Protein AF-A0A0F9FIU3-F1 (afdb_monomer_lite)

Secondary structure (DSSP, 8-state):
--HHHHHHHHHHHHHHHHHHHHHHHHGGGTSTT-EEEEEEEEEE-SS-SS-EEEEEEEEEETTEEEEE--EEE----TT-HHHHHHHHHHHHHHHHHHHHHHHHHHHHHHHHHHHT-

Sequence (117 aa):
MGTLEVLRLMRTYNVIQTLVSRAIEALPSVHPGYTVIEWDVGTTYEGRRYPTWEVNVRVRGPQGELSFNPICTFMGRPGDLDDEVHLMVWCIRARYNMAVRSVVEREELEEEARWLL

Foldseek 3Di:
DDPVVVVLVVVVVVLVVVLVVVLQVCQCVVPPQKHWDDKDWDWDPPVDPFIWIKMWTWIQGPQGIFIWIQTDTDPDDSPPVVVVSVSSSCSVNVRSVVRVVVSVVVVVVVVVVVVVD

Radius of gyration: 17.59 Å; chains: 1; bounding box: 37×22×62 Å

pLDDT: mean 78.26, std 11.18, range [47.81, 93.69]

Structure (mmCIF, N/CA/C/O backbone):
data_AF-A0A0F9FIU3-F1
#
_entry.id   AF-A0A0F9FIU3-F1
#
loop_
_atom_site.group_PDB
_atom_site.id
_atom_site.type_symbol
_atom_site.label_atom_id
_atom_site.label_alt_id
_atom_site.label_comp_id
_atom_site.label_asym_id
_atom_site.label_entity_id
_atom_site.label_seq_id
_atom_site.pdbx_PDB_ins_code
_atom_site.Cartn_x
_atom_site.Cartn_y
_atom_site.Cartn_z
_atom_site.occupancy
_atom_site.B_iso_or_equiv
_atom_site.auth_seq_id
_atom_site.auth_comp_id
_atom_site.auth_asym_id
_atom_site.auth_atom_id
_atom_site.pdbx_PDB_model_num
ATOM 1 N N . MET A 1 1 ? 22.513 12.542 -19.973 1.00 53.00 1 MET A N 1
ATOM 2 C CA . MET A 1 1 ? 21.284 11.731 -20.044 1.00 53.00 1 MET A CA 1
ATOM 3 C C . MET A 1 1 ? 20.666 11.960 -21.412 1.00 53.00 1 MET A C 1
ATOM 5 O O . MET A 1 1 ? 20.372 13.105 -21.741 1.00 53.00 1 MET A O 1
ATOM 9 N N . GLY A 1 2 ? 20.600 10.931 -22.255 1.00 63.03 2 GLY A N 1
ATOM 10 C CA . GLY A 1 2 ? 20.060 11.060 -23.614 1.00 63.03 2 GLY A CA 1
ATOM 11 C C . GLY A 1 2 ? 18.528 11.076 -23.612 1.00 63.03 2 GLY A C 1
ATOM 12 O O . GLY A 1 2 ? 17.903 10.437 -22.769 1.00 63.03 2 GLY A O 1
ATOM 13 N N . THR A 1 3 ? 17.900 11.749 -24.578 1.00 67.56 3 THR A N 1
ATOM 14 C CA . THR A 1 3 ? 16.430 11.845 -24.741 1.00 67.56 3 THR A CA 1
ATOM 15 C C . THR A 1 3 ? 15.726 10.478 -24.727 1.00 67.56 3 THR A C 1
ATOM 17 O O . THR A 1 3 ? 14.605 10.352 -24.244 1.00 67.56 3 THR A O 1
ATOM 20 N N . LEU A 1 4 ? 16.406 9.430 -25.199 1.00 64.19 4 LEU A N 1
ATOM 21 C CA . LEU A 1 4 ? 15.924 8.045 -25.223 1.00 64.19 4 LEU A CA 1
ATOM 22 C C . LEU A 1 4 ? 15.897 7.367 -23.839 1.00 64.19 4 LEU A C 1
ATOM 24 O O . LEU A 1 4 ? 15.010 6.557 -23.579 1.00 64.19 4 LEU A O 1
ATOM 28 N N . GLU A 1 5 ? 16.835 7.693 -22.946 1.00 62.47 5 GLU A N 1
ATOM 29 C CA . GLU A 1 5 ? 16.859 7.168 -21.569 1.00 62.47 5 GLU A CA 1
ATOM 30 C C . GLU A 1 5 ? 15.733 7.781 -20.741 1.00 62.47 5 GLU A C 1
ATOM 32 O O . GLU A 1 5 ? 15.034 7.077 -20.017 1.00 62.47 5 GLU A O 1
ATOM 37 N N . VAL A 1 6 ? 15.509 9.083 -20.921 1.00 62.12 6 VAL A N 1
ATOM 38 C CA . VAL A 1 6 ? 14.430 9.833 -20.273 1.00 62.12 6 VAL A CA 1
ATOM 39 C C . VAL A 1 6 ? 13.057 9.285 -20.689 1.00 62.12 6 VAL A C 1
ATOM 41 O O . VAL A 1 6 ? 12.207 9.037 -19.838 1.00 62.12 6 VAL A O 1
ATOM 44 N N . LEU A 1 7 ? 12.846 9.021 -21.983 1.00 63.06 7 LEU A N 1
ATOM 45 C CA . LEU A 1 7 ? 11.597 8.429 -22.484 1.00 63.06 7 LEU A CA 1
ATOM 46 C C . LEU A 1 7 ? 11.362 7.002 -21.969 1.00 63.06 7 LEU A C 1
ATOM 48 O O . LEU A 1 7 ? 10.226 6.643 -21.660 1.00 63.06 7 LEU A O 1
ATOM 52 N N . ARG A 1 8 ? 12.418 6.185 -21.847 1.00 67.19 8 ARG A N 1
ATOM 53 C CA . ARG A 1 8 ? 12.316 4.847 -21.239 1.00 67.19 8 ARG A CA 1
ATOM 54 C C . ARG A 1 8 ? 11.938 4.937 -19.763 1.00 67.19 8 ARG A C 1
ATOM 56 O O . ARG A 1 8 ? 11.020 4.239 -19.350 1.00 67.19 8 ARG A O 1
ATOM 63 N N . LEU A 1 9 ? 12.575 5.834 -19.011 1.00 66.31 9 LEU A N 1
ATOM 64 C CA . LEU A 1 9 ? 12.279 6.058 -17.597 1.00 66.31 9 LEU A CA 1
ATOM 65 C C . LEU A 1 9 ? 10.827 6.517 -17.386 1.00 66.31 9 LEU A C 1
ATOM 67 O O . LEU A 1 9 ? 10.133 5.962 -16.542 1.00 66.31 9 LEU A O 1
ATOM 71 N N . MET A 1 10 ? 10.341 7.466 -18.196 1.00 67.19 10 MET A N 1
ATOM 72 C CA . MET A 1 10 ? 8.947 7.931 -18.145 1.00 67.19 10 MET A CA 1
ATOM 73 C C . MET A 1 10 ? 7.946 6.813 -18.455 1.00 67.19 10 MET A C 1
ATOM 75 O O . MET A 1 10 ? 6.905 6.705 -17.809 1.00 67.19 10 MET A O 1
ATOM 79 N N . ARG A 1 11 ? 8.255 5.948 -19.428 1.00 71.19 11 ARG A N 1
ATOM 80 C CA . ARG A 1 11 ? 7.394 4.806 -19.751 1.00 71.19 11 ARG A CA 1
ATOM 81 C C . ARG A 1 11 ? 7.348 3.799 -18.602 1.00 71.19 11 ARG A C 1
ATOM 83 O O . ARG A 1 11 ? 6.263 3.332 -18.270 1.00 71.19 11 ARG A O 1
ATOM 90 N N . THR A 1 12 ? 8.491 3.507 -17.982 1.00 72.62 12 THR A N 1
ATOM 91 C CA . THR A 1 12 ? 8.563 2.662 -16.783 1.00 72.62 12 THR A CA 1
ATOM 92 C C . THR A 1 12 ? 7.789 3.288 -15.624 1.00 72.62 12 THR A C 1
ATOM 94 O O . THR A 1 12 ? 6.991 2.595 -15.008 1.00 72.62 12 THR A O 1
ATOM 97 N N . TYR A 1 13 ? 7.929 4.597 -15.391 1.00 74.81 13 TYR A N 1
ATOM 98 C CA . TYR A 1 13 ? 7.192 5.326 -14.354 1.00 74.81 13 TYR A CA 1
ATOM 99 C C . TYR A 1 13 ? 5.675 5.166 -14.500 1.00 74.81 13 TYR A C 1
ATOM 101 O O . TYR A 1 13 ? 5.010 4.769 -13.550 1.00 74.81 13 TYR A O 1
ATOM 109 N N . ASN A 1 14 ? 5.130 5.374 -15.702 1.00 77.69 14 ASN A N 1
ATOM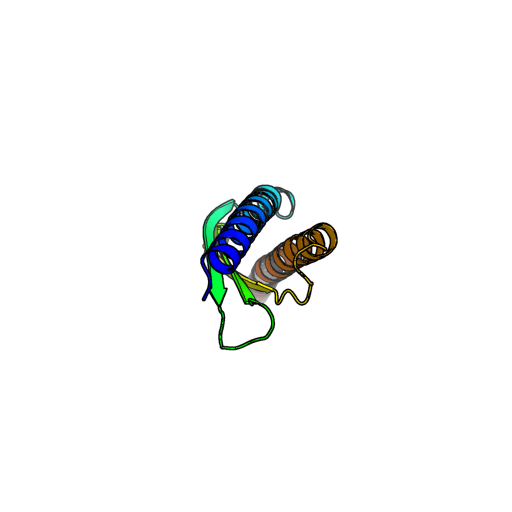 110 C CA . ASN A 1 14 ? 3.690 5.230 -15.941 1.00 77.69 14 ASN A CA 1
ATOM 111 C C . ASN A 1 14 ? 3.189 3.796 -15.712 1.00 77.69 14 ASN A C 1
ATOM 113 O O . ASN A 1 14 ? 2.088 3.596 -15.193 1.00 77.69 14 ASN A O 1
ATOM 117 N N . VAL A 1 15 ? 3.987 2.794 -16.097 1.00 77.62 15 VAL A N 1
ATOM 118 C CA . VAL A 1 15 ? 3.659 1.383 -15.851 1.00 77.62 15 VAL A CA 1
ATOM 119 C C . VAL A 1 15 ? 3.649 1.109 -14.350 1.00 77.62 15 VAL A C 1
ATOM 121 O O . VAL A 1 15 ? 2.639 0.633 -13.839 1.00 77.62 15 VAL A O 1
ATOM 124 N N . ILE A 1 16 ? 4.710 1.488 -13.635 1.00 76.62 16 ILE A N 1
ATOM 125 C CA . ILE A 1 16 ? 4.800 1.343 -12.180 1.00 76.62 16 ILE A CA 1
ATOM 126 C C . ILE A 1 16 ? 3.626 2.035 -11.481 1.00 76.62 16 ILE A C 1
ATOM 128 O O . ILE A 1 16 ? 2.927 1.396 -10.701 1.00 76.62 16 ILE A O 1
ATOM 132 N N . GLN A 1 17 ? 3.334 3.294 -11.808 1.00 80.06 17 GLN A N 1
ATOM 133 C CA . GLN A 1 17 ? 2.239 4.045 -11.192 1.00 80.06 17 GLN A CA 1
ATOM 134 C C . GLN A 1 17 ? 0.876 3.365 -11.404 1.00 80.06 17 GLN A C 1
ATOM 136 O O . GLN A 1 17 ? 0.078 3.273 -10.473 1.00 80.06 17 GLN A O 1
ATOM 141 N N . THR A 1 18 ? 0.623 2.833 -12.604 1.00 82.62 18 THR A N 1
ATOM 142 C CA . THR A 1 18 ? -0.615 2.096 -12.912 1.00 82.62 18 THR A CA 1
ATOM 143 C C . THR A 1 18 ? -0.742 0.827 -12.067 1.00 82.62 18 THR A C 1
ATOM 145 O O . THR A 1 18 ? -1.823 0.495 -11.580 1.00 82.62 18 THR A O 1
ATOM 148 N N . LEU A 1 19 ? 0.358 0.098 -11.892 1.00 79.75 19 LEU A N 1
ATOM 149 C CA . LEU A 1 19 ? 0.383 -1.157 -11.145 1.00 79.75 19 LEU A CA 1
ATOM 150 C C . LEU A 1 19 ? 0.246 -0.929 -9.645 1.00 79.75 19 LEU A C 1
ATOM 152 O O . LEU A 1 19 ? -0.521 -1.637 -8.993 1.00 79.75 19 LEU A O 1
ATOM 156 N N . VAL A 1 20 ? 0.936 0.085 -9.119 1.00 83.00 20 VAL A N 1
ATOM 157 C CA . VAL A 1 20 ? 0.768 0.538 -7.739 1.00 83.00 20 VAL A CA 1
ATOM 158 C C . VAL A 1 20 ? -0.689 0.919 -7.505 1.00 83.00 20 VAL A C 1
ATOM 160 O O . VAL A 1 20 ? -1.279 0.379 -6.580 1.00 83.00 20 VAL A O 1
ATOM 163 N N . SER A 1 21 ? -1.308 1.732 -8.371 1.00 87.25 21 SER A N 1
ATOM 164 C CA . SER A 1 21 ? -2.728 2.108 -8.228 1.00 87.25 21 SER A CA 1
ATOM 165 C C . SER A 1 21 ? -3.626 0.881 -8.071 1.00 87.25 21 SER A C 1
ATOM 167 O O . SER A 1 21 ? -4.389 0.791 -7.115 1.00 87.25 21 SER A O 1
ATOM 169 N N . ARG A 1 22 ? -3.461 -0.129 -8.937 1.00 86.75 22 ARG A N 1
ATOM 170 C CA . ARG A 1 22 ? -4.234 -1.381 -8.857 1.00 86.75 22 ARG A CA 1
ATOM 171 C C . ARG A 1 22 ? -3.972 -2.164 -7.571 1.00 86.75 22 ARG A C 1
ATOM 173 O O . ARG A 1 22 ? -4.900 -2.727 -6.997 1.00 86.75 22 ARG A O 1
ATOM 180 N N . ALA A 1 23 ? -2.717 -2.226 -7.125 1.00 86.75 23 ALA A N 1
ATOM 181 C CA . ALA A 1 23 ? -2.357 -2.894 -5.878 1.00 86.75 23 ALA A CA 1
ATOM 182 C C . ALA A 1 23 ? -3.005 -2.202 -4.672 1.00 86.75 23 ALA A C 1
ATOM 184 O O . ALA A 1 23 ? -3.552 -2.873 -3.801 1.00 86.75 23 ALA A O 1
ATOM 185 N N . ILE A 1 24 ? -2.971 -0.868 -4.659 1.00 89.19 24 ILE A N 1
ATOM 186 C CA . ILE A 1 24 ? -3.544 -0.006 -3.626 1.00 89.19 24 ILE A CA 1
ATOM 187 C C . ILE A 1 24 ? -5.071 -0.125 -3.589 1.00 89.19 24 ILE A C 1
ATOM 189 O O . ILE A 1 24 ? -5.637 -0.334 -2.518 1.00 89.19 24 ILE A O 1
ATOM 193 N N . GLU A 1 25 ? -5.734 -0.081 -4.746 1.00 88.94 25 GLU A N 1
ATOM 194 C CA . GLU A 1 25 ? -7.186 -0.279 -4.882 1.00 88.94 25 GLU A CA 1
ATOM 195 C C . GLU A 1 25 ? -7.645 -1.647 -4.355 1.00 88.94 25 GLU A C 1
ATOM 197 O O . GLU A 1 25 ? -8.761 -1.779 -3.853 1.00 88.94 25 GLU A O 1
ATOM 202 N N . ALA A 1 26 ? -6.780 -2.664 -4.419 1.00 88.12 26 ALA A N 1
ATOM 203 C CA . ALA A 1 26 ? -7.075 -3.996 -3.907 1.00 88.12 26 ALA A CA 1
ATOM 204 C C . ALA A 1 26 ? -6.862 -4.141 -2.386 1.00 88.12 26 ALA A C 1
ATOM 206 O O . ALA A 1 26 ? -7.399 -5.082 -1.798 1.00 88.12 26 ALA A O 1
ATOM 207 N N . LEU A 1 27 ? -6.120 -3.246 -1.719 1.00 86.81 27 LE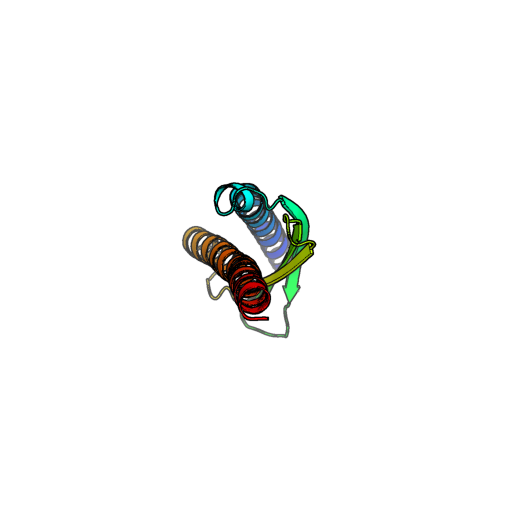U A N 1
ATOM 208 C CA . LEU A 1 27 ? -5.794 -3.382 -0.289 1.00 86.81 27 LEU A CA 1
ATOM 209 C C . LEU A 1 27 ? -7.020 -3.467 0.638 1.00 86.81 27 LEU A C 1
ATOM 211 O O . LEU A 1 27 ? -7.032 -4.366 1.482 1.00 86.81 27 LEU A O 1
ATOM 215 N N . PRO A 1 28 ? -8.077 -2.643 0.475 1.00 83.94 28 PRO A N 1
ATOM 216 C CA . PRO A 1 28 ? -9.262 -2.711 1.336 1.00 83.94 28 PRO A CA 1
ATOM 217 C C . PRO A 1 28 ? -9.977 -4.069 1.317 1.00 83.94 28 PRO A C 1
ATOM 219 O O . PRO A 1 28 ? -10.658 -4.424 2.275 1.00 83.94 28 PRO A O 1
ATOM 222 N N . SER A 1 29 ? -9.813 -4.856 0.246 1.00 85.62 29 SER A N 1
ATOM 223 C CA . SER A 1 29 ? -10.371 -6.214 0.177 1.00 85.62 29 SER A CA 1
ATOM 224 C C . SER A 1 29 ? -9.656 -7.208 1.102 1.00 85.62 29 SER A C 1
ATOM 226 O O . SER A 1 29 ? -10.217 -8.248 1.440 1.00 85.62 29 SER A O 1
ATOM 228 N N . VAL A 1 30 ? -8.422 -6.899 1.515 1.00 83.25 30 VAL A N 1
ATOM 229 C CA . VAL A 1 30 ? -7.598 -7.754 2.379 1.00 83.25 30 VAL A CA 1
ATOM 230 C C . VAL A 1 30 ? -7.925 -7.530 3.855 1.00 83.25 30 VAL A C 1
ATOM 232 O O . VAL A 1 30 ? -7.993 -8.496 4.611 1.00 83.25 30 VAL A O 1
ATOM 235 N N . HIS A 1 31 ? -8.165 -6.279 4.252 1.00 83.81 31 HIS A N 1
ATOM 236 C CA . HIS A 1 31 ? -8.604 -5.913 5.598 1.00 83.81 31 HIS A CA 1
ATOM 237 C C . HIS A 1 31 ? -9.849 -5.013 5.516 1.00 83.81 31 HIS A C 1
ATOM 239 O O . HIS A 1 31 ? -9.724 -3.785 5.448 1.00 83.81 31 HIS A O 1
ATOM 245 N N . PRO A 1 32 ? -11.057 -5.612 5.525 1.00 81.62 32 PRO A N 1
ATOM 246 C CA . PRO A 1 32 ? -12.307 -4.862 5.509 1.00 81.62 32 PRO A CA 1
ATOM 247 C C . PRO A 1 32 ? -12.364 -3.878 6.683 1.00 81.62 32 PRO A C 1
ATOM 249 O O . PRO A 1 32 ? -12.085 -4.248 7.820 1.00 81.62 32 PRO A O 1
ATOM 252 N N . GLY A 1 33 ? -12.715 -2.623 6.406 1.00 86.81 33 GLY A N 1
ATOM 253 C CA . GLY A 1 33 ? -12.750 -1.543 7.402 1.00 86.81 33 GLY A CA 1
ATOM 254 C C . GLY A 1 33 ? -11.591 -0.552 7.293 1.00 86.81 33 GLY A C 1
ATOM 255 O O . GLY A 1 33 ? -11.720 0.569 7.776 1.00 86.81 33 GLY A O 1
ATOM 256 N N . TYR A 1 34 ? -10.512 -0.906 6.592 1.00 89.56 34 TYR A N 1
ATOM 257 C CA . TYR A 1 34 ? -9.444 0.031 6.251 1.00 89.56 34 TYR A CA 1
ATOM 258 C C . TYR A 1 34 ? -9.622 0.561 4.829 1.00 89.56 34 TYR A C 1
ATOM 260 O O . TYR A 1 34 ? -9.826 -0.200 3.884 1.00 89.56 34 TYR A O 1
ATOM 268 N N . THR A 1 35 ? -9.499 1.874 4.661 1.00 91.38 35 THR A N 1
ATOM 269 C CA . THR A 1 35 ? -9.560 2.550 3.362 1.00 91.38 35 THR A CA 1
ATOM 270 C C . THR A 1 35 ? -8.263 3.290 3.091 1.00 91.38 35 THR A C 1
ATOM 272 O O . THR A 1 35 ? -7.650 3.845 3.999 1.00 91.38 35 THR A O 1
ATOM 275 N N . VAL A 1 36 ? -7.816 3.295 1.838 1.00 91.62 36 VAL A N 1
ATOM 276 C CA . VAL A 1 36 ? -6.676 4.119 1.429 1.00 91.62 36 VAL A CA 1
ATOM 277 C C . VAL A 1 36 ? -7.163 5.554 1.273 1.00 91.62 36 VAL A C 1
ATOM 279 O O . VAL A 1 36 ? -8.139 5.791 0.565 1.00 91.62 36 VAL A O 1
ATOM 282 N N . ILE A 1 37 ? -6.492 6.498 1.934 1.00 93.69 37 ILE A N 1
ATOM 283 C CA . ILE A 1 37 ? -6.839 7.926 1.872 1.00 93.69 37 ILE A CA 1
ATOM 284 C C . ILE A 1 37 ? -5.825 8.745 1.075 1.00 93.69 37 ILE A C 1
ATOM 286 O O . ILE A 1 37 ? -6.189 9.766 0.501 1.00 93.69 37 ILE A O 1
ATOM 290 N N . GLU A 1 38 ? -4.574 8.294 1.007 1.00 93.62 38 GLU A N 1
ATOM 291 C CA . GLU A 1 38 ? -3.507 8.973 0.277 1.00 93.62 38 GLU A CA 1
ATOM 292 C C . GLU A 1 38 ? -2.428 7.962 -0.111 1.00 93.62 38 GLU A C 1
ATOM 294 O O . GLU A 1 38 ? -2.146 7.025 0.641 1.00 93.62 38 GLU A O 1
ATOM 299 N N . TRP A 1 39 ? -1.832 8.137 -1.287 1.00 91.44 39 TRP A N 1
ATOM 300 C CA . TRP A 1 39 ? -0.652 7.387 -1.694 1.00 91.44 39 TRP A CA 1
ATOM 301 C C . TRP A 1 39 ? 0.172 8.171 -2.715 1.00 91.44 39 TRP A C 1
ATOM 303 O O . TRP A 1 39 ? -0.376 8.932 -3.515 1.00 91.44 39 TRP A O 1
ATOM 313 N N . ASP A 1 40 ? 1.483 7.952 -2.705 1.00 88.50 40 ASP A N 1
ATOM 314 C CA . ASP A 1 40 ? 2.420 8.520 -3.671 1.00 88.50 40 ASP A CA 1
ATOM 315 C C . ASP A 1 40 ? 3.514 7.516 -4.044 1.00 88.50 40 ASP A C 1
ATOM 317 O O . ASP A 1 40 ? 3.772 6.545 -3.329 1.00 88.50 40 ASP A O 1
ATOM 321 N N . VAL A 1 41 ? 4.120 7.732 -5.215 1.00 82.88 41 VAL A N 1
ATOM 322 C CA . VAL A 1 41 ? 5.219 6.914 -5.733 1.00 82.88 41 VAL A CA 1
ATOM 323 C C . VAL A 1 41 ? 6.416 7.810 -6.005 1.00 82.88 41 VAL A C 1
ATOM 325 O O . VAL A 1 41 ? 6.389 8.661 -6.901 1.00 82.88 41 VAL A O 1
ATOM 328 N N . GLY A 1 42 ? 7.481 7.576 -5.250 1.00 79.56 42 GLY A N 1
ATOM 329 C CA . GLY A 1 42 ? 8.799 8.151 -5.440 1.00 79.56 42 GLY A CA 1
ATOM 330 C C . GLY A 1 42 ? 9.731 7.205 -6.192 1.00 79.56 42 GLY A C 1
ATOM 331 O O . GLY A 1 42 ? 9.610 5.980 -6.141 1.00 79.56 42 GLY A O 1
ATOM 332 N N . THR A 1 43 ? 10.706 7.789 -6.883 1.00 75.88 43 THR A N 1
ATOM 333 C CA . THR A 1 43 ? 11.851 7.058 -7.428 1.00 75.88 43 THR A CA 1
ATOM 334 C C . THR A 1 43 ? 13.127 7.738 -6.965 1.00 75.88 43 THR A C 1
ATOM 336 O O . THR A 1 43 ? 13.322 8.931 -7.194 1.00 75.88 43 THR A O 1
ATOM 339 N N . THR A 1 44 ? 14.026 6.976 -6.355 1.00 71.56 44 THR A N 1
ATOM 340 C CA . THR A 1 44 ? 15.354 7.445 -5.961 1.00 71.56 44 THR A CA 1
ATOM 341 C C . THR A 1 44 ? 16.413 6.825 -6.874 1.00 71.56 44 THR A C 1
ATOM 343 O O . THR A 1 44 ? 16.454 5.615 -7.115 1.00 71.56 44 THR A O 1
ATOM 346 N N . TYR A 1 45 ? 17.269 7.685 -7.440 1.00 65.19 45 TYR A N 1
ATOM 347 C CA . TYR A 1 45 ? 18.374 7.305 -8.326 1.00 65.19 45 TYR A CA 1
ATOM 348 C C . TYR A 1 45 ? 19.697 7.842 -7.763 1.00 65.19 45 TYR A C 1
ATOM 350 O O . TYR A 1 45 ? 20.300 8.776 -8.285 1.00 65.19 45 TYR A O 1
ATOM 358 N N . GLU A 1 46 ? 20.150 7.269 -6.649 1.00 65.44 46 GLU A N 1
ATOM 359 C CA . GLU A 1 46 ? 21.385 7.670 -5.951 1.00 65.44 46 GLU A CA 1
ATOM 360 C C . GLU A 1 46 ? 22.650 7.082 -6.611 1.00 65.44 46 GLU A C 1
ATOM 362 O O . GLU A 1 46 ? 23.455 6.416 -5.965 1.00 65.44 46 GLU A O 1
ATOM 367 N N . GLY A 1 47 ? 22.798 7.208 -7.935 1.00 59.00 47 GLY A N 1
ATOM 368 C CA . GLY A 1 47 ? 23.914 6.584 -8.668 1.00 59.00 47 GLY A CA 1
ATOM 369 C C . GLY A 1 47 ? 23.890 5.047 -8.665 1.00 59.00 47 GLY A C 1
ATOM 370 O O . GLY A 1 47 ? 24.871 4.401 -9.036 1.00 59.00 47 GLY A O 1
ATOM 371 N N . ARG A 1 48 ? 22.767 4.449 -8.253 1.00 60.06 48 ARG A N 1
ATOM 372 C CA . ARG A 1 48 ? 22.545 3.001 -8.273 1.00 60.06 48 ARG A CA 1
ATOM 373 C C . ARG A 1 48 ? 22.313 2.522 -9.704 1.00 60.06 48 ARG A C 1
ATOM 375 O O . ARG A 1 48 ? 21.774 3.242 -10.537 1.00 60.06 48 ARG A O 1
ATOM 382 N N . ARG A 1 49 ? 22.688 1.266 -9.970 1.00 60.03 49 ARG A N 1
ATOM 383 C CA . ARG A 1 49 ? 22.498 0.610 -11.278 1.00 60.03 49 ARG A CA 1
ATOM 384 C C . ARG A 1 49 ? 21.020 0.478 -11.673 1.00 60.03 49 ARG A C 1
ATOM 386 O O . ARG A 1 49 ? 20.729 0.371 -12.859 1.00 60.03 49 ARG A O 1
ATOM 393 N N . TYR A 1 50 ? 20.121 0.497 -10.690 1.00 64.88 50 TYR A N 1
ATOM 394 C CA . TYR A 1 50 ? 18.678 0.381 -10.866 1.00 64.88 50 TYR A CA 1
ATOM 395 C C . TYR A 1 50 ? 17.947 1.416 -9.994 1.00 64.88 50 TYR A C 1
ATOM 397 O O . TYR A 1 50 ? 18.414 1.694 -8.882 1.00 64.88 50 TYR A O 1
ATOM 405 N N . PRO A 1 51 ? 16.830 1.996 -10.474 1.00 68.56 51 PRO A N 1
ATOM 406 C CA . PRO A 1 51 ? 16.008 2.899 -9.674 1.00 68.56 51 PRO A CA 1
ATOM 407 C C . PRO A 1 51 ? 15.394 2.150 -8.487 1.00 68.56 51 PRO A C 1
ATOM 409 O O . PRO A 1 51 ? 14.903 1.029 -8.628 1.00 68.56 51 PRO A O 1
ATOM 412 N N . THR A 1 52 ? 15.424 2.773 -7.310 1.00 74.56 52 THR A N 1
ATOM 413 C CA . THR A 1 52 ? 14.659 2.284 -6.157 1.00 74.56 52 THR A CA 1
ATOM 414 C C . THR A 1 52 ? 13.304 2.970 -6.180 1.00 74.56 52 THR A C 1
ATOM 416 O O . THR A 1 52 ? 13.237 4.188 -6.346 1.00 74.56 52 THR A O 1
ATOM 419 N N . TRP A 1 53 ? 12.237 2.187 -6.053 1.00 76.50 53 TRP A N 1
ATOM 420 C CA . TRP A 1 53 ? 10.879 2.706 -6.047 1.00 76.50 53 TRP A CA 1
ATOM 42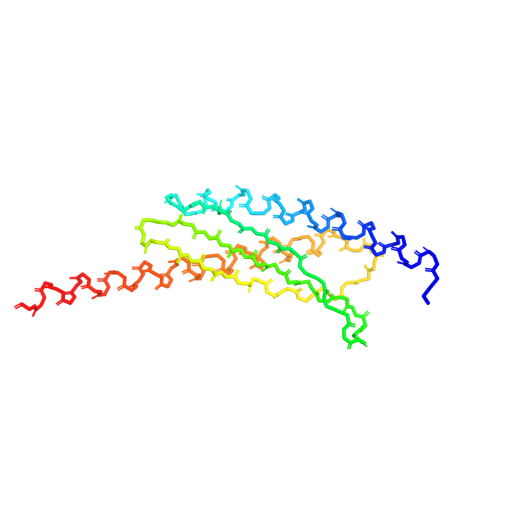1 C C . TRP A 1 53 ? 10.349 2.664 -4.623 1.00 76.50 53 TRP A C 1
ATOM 423 O O . TRP A 1 53 ? 10.401 1.636 -3.942 1.00 76.50 53 TRP A O 1
ATOM 433 N N . GLU A 1 54 ? 9.861 3.808 -4.180 1.00 81.25 54 GLU A N 1
ATOM 434 C CA . GLU A 1 54 ? 9.285 3.989 -2.861 1.00 81.25 54 GLU A CA 1
ATOM 435 C C . GLU A 1 54 ? 7.819 4.315 -3.058 1.00 81.25 54 GLU A C 1
ATOM 437 O O . GLU A 1 54 ? 7.471 5.199 -3.837 1.00 81.25 54 GLU A O 1
ATOM 442 N N . VAL A 1 55 ? 6.954 3.575 -2.382 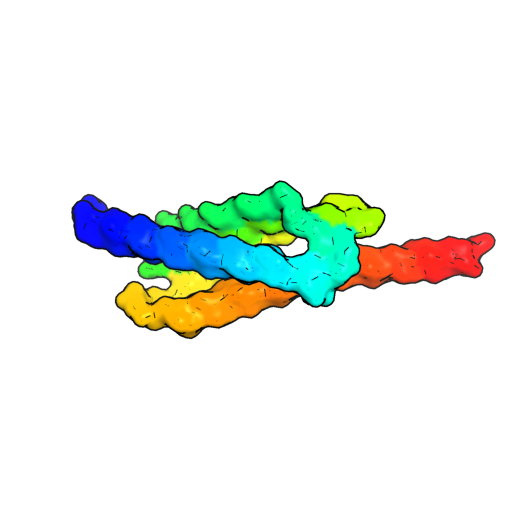1.00 84.56 55 VAL A N 1
ATOM 443 C CA . VAL A 1 55 ? 5.529 3.872 -2.374 1.00 84.56 55 VAL A CA 1
ATOM 444 C C . VAL A 1 55 ? 5.192 4.279 -0.955 1.00 84.56 55 VAL A C 1
ATOM 446 O O . VAL A 1 55 ? 5.488 3.539 -0.025 1.00 84.56 55 VAL A O 1
ATOM 449 N N . ASN A 1 56 ? 4.589 5.443 -0.766 1.00 88.44 56 ASN A N 1
ATOM 450 C CA . ASN A 1 56 ? 4.031 5.835 0.520 1.00 88.44 56 ASN A CA 1
ATOM 451 C C . ASN A 1 56 ? 2.528 5.617 0.463 1.00 88.44 56 ASN A C 1
ATOM 453 O O . ASN A 1 56 ? 1.879 5.987 -0.513 1.00 88.44 56 ASN A O 1
ATOM 457 N N . VAL A 1 57 ? 1.969 5.004 1.501 1.00 90.19 57 VAL A N 1
ATOM 458 C CA . VAL A 1 57 ? 0.537 4.730 1.579 1.00 90.19 57 VAL A CA 1
ATOM 459 C C . VAL A 1 57 ? 0.035 5.135 2.949 1.00 90.19 57 VAL A C 1
ATOM 461 O O . VAL A 1 57 ? 0.576 4.712 3.974 1.00 90.19 57 VAL A O 1
ATOM 464 N N . ARG A 1 58 ? -1.038 5.918 2.965 1.00 92.12 58 ARG A N 1
ATOM 465 C CA . ARG A 1 58 ? -1.792 6.255 4.163 1.00 92.12 58 ARG A CA 1
ATOM 466 C C . ARG A 1 58 ? -3.178 5.639 4.076 1.00 92.12 58 ARG A C 1
ATOM 468 O O . ARG A 1 58 ? -3.908 5.817 3.098 1.00 92.12 58 ARG A O 1
ATOM 475 N N . VAL A 1 59 ? -3.542 4.919 5.124 1.00 92.38 59 VAL A N 1
ATOM 476 C CA . VAL A 1 59 ? -4.837 4.263 5.272 1.00 92.38 59 VAL A CA 1
ATOM 477 C C . VAL A 1 59 ? -5.531 4.764 6.526 1.00 92.38 59 VAL A C 1
ATOM 479 O O . VAL A 1 59 ? -4.883 5.116 7.509 1.00 92.38 59 VAL A O 1
ATOM 482 N N . ARG A 1 60 ? -6.858 4.781 6.504 1.00 91.75 60 ARG A N 1
ATOM 483 C CA . ARG A 1 60 ? -7.697 5.050 7.665 1.00 91.75 60 ARG A CA 1
ATOM 484 C C . ARG A 1 60 ? -8.496 3.798 7.983 1.00 91.75 60 ARG A C 1
ATOM 486 O O . ARG A 1 60 ? -9.200 3.286 7.118 1.00 91.75 60 ARG A O 1
ATOM 493 N N . GLY A 1 61 ? -8.366 3.312 9.208 1.00 90.19 61 GLY A N 1
ATOM 494 C CA . GLY A 1 61 ? -9.154 2.209 9.742 1.00 90.19 61 GLY A CA 1
ATOM 495 C C . GLY A 1 61 ? -9.957 2.620 10.974 1.00 90.19 61 GLY A C 1
ATOM 496 O O . GLY A 1 61 ? -9.925 3.790 11.369 1.00 90.19 61 GLY A O 1
ATOM 497 N N . PRO A 1 62 ? -10.652 1.659 11.604 1.00 86.38 62 PRO A N 1
ATOM 498 C CA . PRO A 1 62 ? -11.384 1.870 12.856 1.00 86.38 62 PRO A CA 1
ATOM 499 C C . PRO A 1 62 ? -10.526 2.486 13.972 1.00 86.38 62 PRO A C 1
ATOM 501 O O . PRO A 1 62 ? -11.010 3.291 14.760 1.00 86.38 62 PRO A O 1
ATOM 504 N N . GLN A 1 63 ? -9.236 2.155 13.982 1.00 82.44 63 GLN A N 1
ATOM 505 C CA . GLN A 1 63 ? -8.247 2.548 14.987 1.00 82.44 63 GLN A CA 1
ATOM 506 C C . GLN A 1 63 ? -7.570 3.889 14.695 1.00 82.44 63 GLN A C 1
ATOM 508 O O . GLN A 1 63 ? -6.677 4.318 15.425 1.00 82.44 63 GLN A O 1
ATOM 513 N N . GLY A 1 64 ? -7.962 4.550 13.607 1.00 87.38 64 GLY A N 1
ATOM 514 C CA . GLY A 1 64 ? -7.367 5.798 13.155 1.00 87.38 64 GLY A CA 1
ATOM 515 C C . GLY A 1 64 ? -6.509 5.631 11.908 1.00 87.38 64 GLY A C 1
ATOM 516 O O . GLY A 1 64 ? -6.726 4.749 11.073 1.00 87.38 64 GLY A O 1
ATOM 517 N N . GLU A 1 65 ? -5.572 6.557 11.736 1.00 91.62 65 GLU A N 1
ATOM 518 C CA . GLU A 1 65 ? -4.734 6.626 10.546 1.00 91.62 65 GLU A CA 1
ATOM 519 C C . GLU A 1 65 ? -3.435 5.858 10.722 1.00 91.62 65 GLU A C 1
ATOM 521 O O . GLU A 1 65 ? -2.764 5.937 11.750 1.00 91.62 65 GLU A O 1
ATOM 526 N N . LEU A 1 66 ? -3.055 5.159 9.662 1.00 90.44 66 LEU A N 1
ATOM 527 C CA . LEU A 1 66 ? -1.825 4.408 9.585 1.00 90.44 66 LEU A CA 1
ATOM 528 C C . LEU A 1 66 ? -1.092 4.782 8.305 1.00 90.44 66 LEU A C 1
ATOM 530 O O . LEU A 1 66 ? -1.694 4.877 7.239 1.00 90.44 66 LEU A O 1
ATOM 534 N N . SER A 1 67 ? 0.216 4.983 8.401 1.00 89.69 67 SER A N 1
ATOM 535 C CA . SER A 1 67 ? 1.071 5.201 7.236 1.00 89.69 67 SER A CA 1
ATOM 536 C C . SER A 1 67 ? 2.098 4.084 7.157 1.00 89.69 67 SER A C 1
ATOM 538 O O . SER A 1 67 ? 2.685 3.701 8.169 1.00 89.69 67 SER A O 1
ATOM 540 N N . PHE A 1 68 ? 2.321 3.558 5.961 1.00 88.69 68 PHE A N 1
ATOM 541 C CA . PHE A 1 68 ? 3.357 2.571 5.705 1.00 88.69 68 PHE A CA 1
ATOM 542 C C . PHE A 1 68 ? 4.032 2.867 4.367 1.00 88.69 68 PHE A C 1
ATOM 544 O O . PHE A 1 68 ? 3.403 3.350 3.428 1.00 88.69 68 PHE A O 1
ATOM 551 N N . ASN A 1 69 ? 5.330 2.579 4.293 1.00 87.12 69 ASN A N 1
ATOM 552 C CA . ASN A 1 69 ? 6.128 2.778 3.090 1.00 87.12 69 ASN A CA 1
ATOM 553 C C . ASN A 1 69 ? 6.719 1.434 2.638 1.00 87.12 69 ASN A C 1
ATOM 555 O O . ASN A 1 69 ? 7.662 0.920 3.258 1.00 87.12 69 ASN A O 1
ATOM 559 N N . PRO A 1 70 ? 6.142 0.809 1.600 1.00 80.25 70 PRO A N 1
ATOM 560 C CA . PRO A 1 70 ? 6.813 -0.252 0.879 1.00 80.25 70 PRO A CA 1
ATOM 561 C C . PRO A 1 70 ? 7.962 0.311 0.035 1.00 80.25 70 PRO A C 1
ATOM 563 O O . PRO A 1 70 ? 7.771 0.803 -1.075 1.00 80.25 70 PRO A O 1
ATOM 566 N N . ILE A 1 71 ? 9.178 0.162 0.563 1.00 75.56 71 ILE A N 1
ATOM 567 C CA . ILE A 1 71 ? 10.413 0.316 -0.206 1.00 75.56 71 ILE A CA 1
ATOM 568 C C . ILE A 1 71 ? 10.650 -0.991 -0.955 1.00 75.56 71 ILE A C 1
ATOM 570 O O . ILE A 1 71 ? 10.926 -2.024 -0.335 1.00 75.56 71 ILE A O 1
ATOM 574 N N . CYS A 1 72 ? 10.554 -0.946 -2.280 1.00 70.06 72 CYS A N 1
ATOM 575 C CA . CYS A 1 72 ? 10.778 -2.107 -3.125 1.00 70.06 72 CYS A CA 1
ATOM 576 C C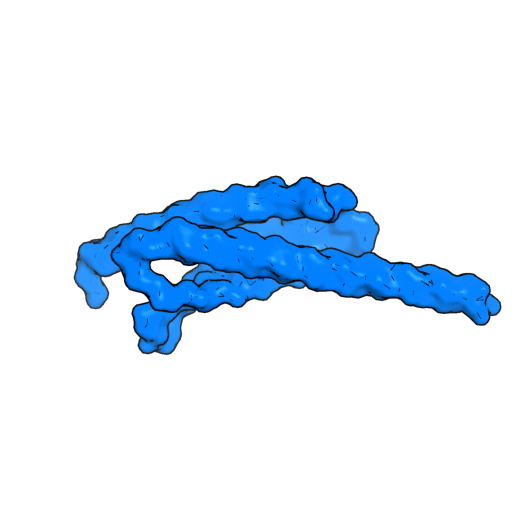 . CYS A 1 72 ? 11.908 -1.770 -4.118 1.00 70.06 72 CYS A C 1
ATOM 578 O O . CYS A 1 72 ? 11.794 -0.891 -4.974 1.00 70.06 72 CYS A O 1
ATOM 580 N N . THR A 1 73 ? 13.049 -2.448 -3.975 1.00 64.94 73 THR A N 1
ATOM 581 C CA . THR A 1 73 ? 14.195 -2.285 -4.879 1.00 64.94 73 THR A CA 1
ATOM 582 C C . THR A 1 73 ? 14.027 -3.221 -6.065 1.00 64.94 73 THR A C 1
ATOM 584 O O . THR A 1 73 ? 14.060 -4.440 -5.898 1.00 64.94 73 THR A O 1
ATOM 587 N N . PHE A 1 74 ? 13.882 -2.664 -7.264 1.00 66.06 74 PHE A N 1
ATOM 588 C CA . PHE A 1 74 ? 13.765 -3.448 -8.491 1.00 66.06 74 PHE A CA 1
ATOM 589 C C . PHE A 1 74 ? 15.147 -3.621 -9.102 1.00 66.06 74 PHE A C 1
ATOM 591 O O . PHE A 1 74 ? 15.867 -2.650 -9.310 1.00 66.06 74 PHE A O 1
ATOM 598 N N . MET A 1 75 ? 15.546 -4.873 -9.320 1.00 57.62 75 MET A N 1
ATOM 599 C CA . MET A 1 75 ? 16.862 -5.232 -9.860 1.00 57.62 75 MET A CA 1
ATOM 600 C C . MET A 1 75 ? 16.786 -5.778 -11.295 1.00 57.62 75 MET A C 1
ATOM 602 O O . MET A 1 75 ? 17.758 -6.371 -11.769 1.00 57.62 75 MET A O 1
ATOM 606 N N . GLY A 1 76 ? 15.653 -5.620 -11.984 1.00 52.50 76 GLY A N 1
ATOM 607 C CA . GLY A 1 76 ? 15.457 -6.162 -13.322 1.00 52.50 76 GLY A CA 1
ATOM 608 C C . GLY A 1 76 ? 16.031 -5.277 -14.423 1.00 52.50 76 GLY A C 1
ATOM 609 O O . GLY A 1 76 ? 16.281 -4.075 -14.276 1.00 52.50 76 GLY A O 1
ATOM 610 N N . ARG A 1 77 ? 16.293 -5.907 -15.570 1.00 51.31 77 ARG A N 1
ATOM 611 C CA . ARG A 1 77 ? 16.608 -5.175 -16.798 1.00 51.31 77 ARG A CA 1
ATOM 612 C C . ARG A 1 77 ? 15.303 -4.607 -17.364 1.00 51.31 77 ARG A C 1
ATOM 614 O O . ARG A 1 77 ? 14.269 -5.260 -17.248 1.00 51.31 77 ARG A O 1
ATOM 621 N N . PRO A 1 78 ? 15.334 -3.446 -18.044 1.00 47.81 78 PRO A N 1
ATOM 622 C CA . PRO A 1 78 ? 14.158 -2.927 -18.738 1.00 47.81 78 PRO A CA 1
ATOM 623 C C . PRO A 1 78 ? 13.628 -3.974 -19.735 1.00 47.81 78 PRO A C 1
ATOM 625 O O . PRO A 1 78 ? 14.246 -4.184 -20.779 1.00 47.81 78 PRO A O 1
ATOM 628 N N . GLY A 1 79 ? 12.526 -4.652 -19.401 1.00 52.06 79 GLY A N 1
ATOM 629 C CA . GLY A 1 79 ? 11.974 -5.754 -20.200 1.00 52.06 79 GLY A CA 1
ATOM 630 C C . GLY A 1 79 ? 11.330 -6.874 -19.379 1.00 52.06 79 GLY A C 1
ATOM 631 O O . GLY A 1 79 ? 10.332 -7.425 -19.832 1.00 52.06 79 GLY A O 1
ATOM 632 N N . ASP A 1 80 ? 11.809 -7.129 -18.159 1.00 64.69 80 ASP A N 1
ATOM 633 C CA . ASP A 1 80 ? 11.279 -8.174 -17.262 1.00 64.69 80 ASP A CA 1
ATOM 634 C C . ASP A 1 80 ? 10.142 -7.629 -16.377 1.00 64.69 80 ASP A C 1
ATOM 636 O O . ASP A 1 80 ? 10.109 -7.811 -15.162 1.00 64.69 80 ASP A O 1
ATOM 640 N N . LEU A 1 81 ? 9.223 -6.886 -17.003 1.00 62.12 81 LEU A N 1
ATOM 641 C CA . LEU A 1 81 ? 8.196 -6.114 -16.301 1.00 62.12 81 LEU A CA 1
ATOM 642 C C . LEU A 1 81 ? 7.284 -7.004 -15.456 1.00 62.12 81 LEU A C 1
ATOM 644 O O . LEU A 1 81 ? 6.934 -6.602 -14.356 1.00 62.12 81 LEU A O 1
ATOM 648 N N . ASP A 1 82 ? 6.927 -8.199 -15.930 1.00 64.44 82 ASP A N 1
ATOM 649 C CA . ASP A 1 82 ? 5.950 -9.062 -15.257 1.00 64.44 82 ASP A CA 1
ATOM 650 C C . ASP A 1 82 ? 6.434 -9.547 -13.880 1.00 64.44 82 ASP A C 1
ATOM 652 O O . ASP A 1 82 ? 5.666 -9.499 -12.916 1.00 64.44 82 ASP A O 1
ATOM 656 N N . ASP A 1 83 ? 7.704 -9.936 -13.744 1.00 66.38 83 ASP A N 1
ATOM 657 C CA . ASP A 1 83 ? 8.271 -10.370 -12.459 1.00 66.38 83 ASP A CA 1
ATOM 658 C C . ASP A 1 83 ? 8.442 -9.187 -11.494 1.00 66.38 83 ASP A C 1
ATOM 660 O O . ASP A 1 83 ? 8.171 -9.300 -10.293 1.00 66.38 83 ASP A O 1
ATOM 664 N N . GLU A 1 84 ? 8.819 -8.018 -12.021 1.00 66.81 84 GLU A N 1
ATOM 665 C CA . GLU A 1 84 ? 8.894 -6.776 -11.249 1.00 66.81 84 GLU A CA 1
ATOM 666 C C . GLU A 1 84 ? 7.509 -6.348 -10.741 1.00 66.81 84 GLU A C 1
ATOM 668 O O . GLU A 1 84 ? 7.355 -6.004 -9.569 1.00 66.81 84 GLU A O 1
ATOM 673 N N . VAL A 1 85 ? 6.466 -6.446 -11.571 1.00 68.56 85 VAL A N 1
ATOM 674 C CA . VAL A 1 85 ? 5.085 -6.152 -11.161 1.00 68.56 85 VAL A CA 1
ATOM 675 C C . VAL A 1 85 ? 4.684 -7.017 -9.971 1.00 68.56 85 VAL A C 1
ATOM 677 O O . VAL A 1 85 ? 4.194 -6.504 -8.962 1.00 68.56 85 VAL A O 1
ATOM 680 N N . HIS A 1 86 ? 4.882 -8.332 -10.079 1.00 73.62 86 HIS A N 1
ATOM 681 C CA . HIS A 1 86 ? 4.460 -9.268 -9.042 1.00 73.62 86 HIS A CA 1
ATOM 682 C C . HIS A 1 86 ? 5.187 -9.002 -7.725 1.00 73.62 86 HIS A C 1
ATOM 684 O O . HIS A 1 86 ? 4.551 -8.987 -6.668 1.00 73.62 86 HIS A O 1
ATOM 690 N N . LEU A 1 87 ? 6.492 -8.722 -7.786 1.00 75.69 87 LEU A N 1
ATOM 691 C CA . LEU A 1 87 ? 7.280 -8.390 -6.605 1.00 75.69 87 LEU A CA 1
ATOM 692 C C . LEU A 1 87 ? 6.790 -7.092 -5.945 1.00 75.69 87 LEU A C 1
ATOM 694 O O . LEU A 1 87 ? 6.683 -7.034 -4.720 1.00 75.69 87 LEU A O 1
ATOM 698 N N . MET A 1 88 ? 6.438 -6.072 -6.736 1.00 77.44 88 MET A N 1
ATOM 699 C CA . MET A 1 88 ? 5.909 -4.801 -6.232 1.00 77.44 88 MET A CA 1
ATOM 700 C C . MET A 1 88 ? 4.571 -4.980 -5.522 1.00 77.44 88 MET A C 1
ATOM 702 O O . MET A 1 88 ? 4.408 -4.557 -4.378 1.00 77.44 88 MET A O 1
ATOM 706 N N . VAL A 1 89 ? 3.621 -5.643 -6.183 1.00 81.62 89 VAL A N 1
ATOM 707 C CA . VAL A 1 89 ? 2.287 -5.907 -5.630 1.00 81.62 89 VAL A CA 1
ATOM 708 C C . VAL A 1 89 ? 2.405 -6.709 -4.335 1.00 81.62 89 VAL A C 1
ATOM 710 O O . VAL A 1 89 ? 1.753 -6.391 -3.337 1.00 81.62 89 VAL A O 1
ATOM 713 N N . TRP A 1 90 ? 3.271 -7.725 -4.322 1.00 85.12 90 TRP A N 1
ATOM 714 C CA . TRP A 1 90 ? 3.512 -8.540 -3.138 1.00 85.12 90 TRP A CA 1
ATOM 715 C C . TRP A 1 90 ? 4.141 -7.730 -2.000 1.00 85.12 90 TRP A C 1
ATOM 717 O O . TRP A 1 90 ? 3.669 -7.805 -0.869 1.00 85.12 90 TRP A O 1
ATOM 727 N N . CYS A 1 91 ? 5.147 -6.906 -2.302 1.00 85.00 91 CYS A N 1
ATOM 728 C CA . CYS A 1 91 ? 5.815 -6.011 -1.357 1.00 85.00 91 CYS A CA 1
ATOM 729 C C . CYS A 1 91 ? 4.818 -5.032 -0.705 1.00 85.00 91 CYS A C 1
ATOM 731 O O . CYS A 1 91 ? 4.778 -4.919 0.523 1.00 85.00 91 CYS A O 1
ATOM 733 N N . ILE A 1 92 ? 3.946 -4.400 -1.502 1.00 87.50 92 ILE A N 1
ATOM 734 C CA . ILE A 1 92 ? 2.893 -3.495 -1.015 1.00 87.50 92 ILE A CA 1
ATOM 735 C C . ILE A 1 92 ? 1.932 -4.237 -0.083 1.00 87.50 92 ILE A C 1
ATOM 737 O O . ILE A 1 92 ? 1.683 -3.792 1.039 1.00 87.50 92 ILE A O 1
ATOM 741 N N . ARG A 1 93 ? 1.427 -5.399 -0.511 1.00 89.38 93 ARG A N 1
ATOM 742 C CA . ARG A 1 93 ? 0.468 -6.186 0.274 1.00 89.38 93 ARG A CA 1
ATOM 743 C C . ARG A 1 93 ? 1.072 -6.725 1.569 1.00 89.38 93 ARG A C 1
ATOM 745 O O . ARG A 1 93 ? 0.417 -6.693 2.607 1.00 89.38 93 ARG A O 1
ATOM 752 N N . ALA A 1 94 ? 2.311 -7.209 1.526 1.00 89.12 94 ALA A N 1
ATOM 753 C CA . ALA A 1 94 ? 3.014 -7.702 2.704 1.00 89.12 94 ALA A CA 1
ATOM 754 C C . ALA A 1 94 ? 3.184 -6.587 3.742 1.00 89.12 94 ALA A C 1
ATOM 756 O O . ALA A 1 94 ? 2.857 -6.779 4.913 1.00 89.12 94 ALA A O 1
ATOM 757 N N . ARG A 1 95 ? 3.621 -5.399 3.305 1.00 90.25 95 ARG A N 1
ATOM 758 C CA . ARG A 1 95 ? 3.772 -4.238 4.189 1.00 90.25 95 ARG A CA 1
ATOM 759 C C . ARG A 1 95 ? 2.440 -3.766 4.753 1.00 90.25 95 ARG A C 1
ATOM 761 O O . ARG A 1 95 ? 2.375 -3.523 5.951 1.00 90.25 95 ARG A O 1
ATOM 768 N N . TYR A 1 96 ? 1.389 -3.716 3.938 1.00 90.31 96 TYR A N 1
ATOM 769 C CA . TYR A 1 96 ? 0.041 -3.394 4.403 1.00 90.31 96 TYR A CA 1
ATOM 770 C C . TYR A 1 96 ? -0.432 -4.352 5.504 1.00 90.31 96 TYR A C 1
ATOM 772 O O . TYR A 1 96 ? -0.836 -3.904 6.574 1.00 90.31 96 TYR A O 1
ATOM 780 N N . ASN A 1 97 ? -0.300 -5.665 5.285 1.00 90.19 97 ASN A N 1
ATOM 781 C CA . ASN A 1 97 ? -0.698 -6.677 6.265 1.00 90.19 97 ASN A CA 1
ATOM 782 C C . ASN A 1 97 ? 0.069 -6.541 7.582 1.00 90.19 97 ASN A C 1
ATOM 784 O O . ASN A 1 97 ? -0.529 -6.642 8.647 1.00 90.19 97 ASN A O 1
ATOM 788 N N . MET A 1 98 ? 1.387 -6.319 7.526 1.00 89.62 98 MET A N 1
ATOM 789 C CA . MET A 1 98 ? 2.189 -6.101 8.734 1.00 89.62 98 MET A CA 1
ATOM 790 C C . MET A 1 98 ? 1.724 -4.858 9.493 1.00 89.62 98 MET A C 1
ATOM 792 O O . MET A 1 98 ? 1.588 -4.889 10.713 1.00 89.62 98 MET A O 1
ATOM 796 N N . ALA A 1 99 ? 1.468 -3.773 8.766 1.00 88.50 99 ALA A N 1
ATOM 797 C CA . ALA A 1 99 ? 1.127 -2.491 9.352 1.00 88.50 99 ALA A CA 1
ATOM 798 C C . ALA A 1 99 ? -0.266 -2.543 10.017 1.00 88.50 99 ALA A C 1
ATOM 800 O O . ALA A 1 99 ? -0.408 -2.142 11.170 1.00 88.50 99 ALA A O 1
ATOM 801 N N . VAL A 1 100 ? -1.259 -3.144 9.351 1.00 88.38 100 VAL A N 1
ATOM 802 C CA . VAL A 1 100 ? -2.597 -3.373 9.924 1.00 88.38 100 VAL A CA 1
ATOM 803 C C . VAL A 1 100 ? -2.547 -4.332 11.116 1.00 88.38 100 VAL A C 1
ATOM 805 O O . VAL A 1 100 ? -3.069 -3.997 12.177 1.00 88.38 100 VAL A O 1
ATOM 808 N N . ARG A 1 101 ? -1.883 -5.492 10.990 1.00 86.88 101 ARG A N 1
ATOM 809 C CA . ARG A 1 101 ? -1.784 -6.470 12.091 1.00 86.88 101 ARG A CA 1
ATOM 810 C C . ARG A 1 101 ? -1.164 -5.875 13.344 1.00 86.88 101 ARG A C 1
ATOM 812 O O . ARG A 1 101 ? -1.682 -6.110 14.422 1.00 86.88 101 ARG A O 1
ATOM 819 N N . SER A 1 102 ? -0.122 -5.057 13.195 1.00 86.81 102 SER A N 1
ATOM 820 C CA . SER A 1 102 ? 0.537 -4.431 14.344 1.00 86.81 102 SER A CA 1
ATOM 821 C C . SER A 1 102 ? -0.391 -3.526 15.163 1.00 86.81 102 SER A C 1
ATOM 823 O O . SER A 1 102 ? -0.189 -3.368 16.363 1.00 86.81 102 SER A O 1
ATOM 825 N N . VAL A 1 103 ? -1.417 -2.943 14.533 1.00 84.88 103 VAL A N 1
ATOM 826 C CA . VAL A 1 103 ? -2.426 -2.134 15.228 1.00 84.88 103 VAL A CA 1
ATOM 827 C C . VAL A 1 103 ? -3.515 -2.997 15.842 1.00 84.88 103 VAL A C 1
ATOM 829 O O . VAL A 1 103 ? -3.893 -2.744 16.979 1.00 84.88 103 VAL A O 1
ATOM 832 N N . VAL A 1 104 ? -3.973 -4.029 15.130 1.00 82.38 104 VAL A N 1
ATOM 833 C CA . VAL A 1 104 ? -4.977 -4.966 15.657 1.00 82.38 104 VAL A CA 1
ATOM 834 C C . VAL A 1 104 ? -4.444 -5.697 16.893 1.00 82.38 104 VAL A C 1
ATOM 836 O O . VAL A 1 104 ? -5.089 -5.675 17.934 1.00 82.38 104 VAL A O 1
ATOM 839 N N . GLU A 1 105 ? -3.234 -6.260 16.821 1.00 82.94 105 GLU A N 1
ATOM 840 C CA . GLU A 1 105 ? -2.592 -6.955 17.949 1.00 82.94 105 GLU A CA 1
ATOM 841 C C . GLU A 1 105 ? -2.402 -6.024 19.155 1.00 82.94 105 GLU A C 1
ATOM 843 O O . GLU A 1 105 ? -2.542 -6.434 20.305 1.00 82.94 105 GLU A O 1
ATOM 848 N N . ARG A 1 106 ? -2.101 -4.744 18.908 1.00 80.31 106 ARG A N 1
ATOM 849 C CA . ARG A 1 106 ? -1.959 -3.758 19.979 1.00 80.31 106 ARG A CA 1
ATOM 850 C C . ARG A 1 106 ? -3.284 -3.489 20.692 1.00 80.31 106 ARG A C 1
ATOM 852 O O . ARG A 1 106 ? -3.277 -3.364 21.912 1.00 80.31 106 ARG A O 1
ATOM 859 N N . GLU A 1 107 ? -4.393 -3.396 19.965 1.00 78.06 107 GLU A N 1
ATOM 860 C CA . GLU A 1 107 ? -5.712 -3.220 20.582 1.00 78.06 107 GLU A CA 1
ATOM 861 C C . GLU A 1 107 ? -6.134 -4.434 21.396 1.00 78.06 107 GLU A C 1
ATOM 863 O O . GLU A 1 107 ? -6.599 -4.257 22.517 1.00 78.06 107 GLU A O 1
ATOM 868 N N . GLU A 1 108 ? -5.936 -5.645 20.873 1.00 80.56 108 GLU A N 1
ATOM 869 C CA . GLU A 1 108 ? -6.264 -6.879 21.596 1.00 80.56 108 GLU A CA 1
ATOM 870 C C . GLU A 1 108 ? -5.530 -6.930 22.946 1.00 80.56 108 GLU A C 1
ATOM 872 O O . GLU A 1 108 ? -6.139 -7.211 23.978 1.00 80.56 108 GLU A O 1
ATOM 877 N N . LEU A 1 109 ? -4.247 -6.550 22.962 1.00 81.25 109 LEU A N 1
ATOM 878 C CA . LEU A 1 109 ? -3.453 -6.452 24.190 1.00 81.25 109 LEU A CA 1
ATOM 879 C C . LEU A 1 109 ? -3.922 -5.321 25.122 1.00 81.25 109 LEU A C 1
ATOM 881 O O . LEU A 1 109 ? -3.949 -5.497 26.340 1.00 81.25 109 LEU A O 1
ATOM 885 N N . GLU A 1 110 ? -4.278 -4.150 24.583 1.00 82.12 110 GLU A N 1
ATOM 886 C CA . GLU A 1 110 ? -4.802 -3.028 25.376 1.00 82.12 110 GLU A CA 1
ATOM 887 C C . GLU A 1 110 ? -6.198 -3.326 25.952 1.00 82.12 110 GLU A C 1
ATOM 889 O O . GLU A 1 110 ? -6.533 -2.836 27.033 1.00 82.12 110 GLU A O 1
ATOM 894 N N . GLU A 1 111 ? -7.017 -4.119 25.263 1.00 80.69 111 GLU A N 1
ATOM 895 C CA . GLU A 1 111 ? -8.320 -4.580 25.738 1.00 80.69 111 GLU A CA 1
ATOM 896 C C . GLU A 1 111 ? -8.166 -5.661 26.813 1.00 80.69 111 GLU A C 1
ATOM 898 O O . GLU A 1 111 ? -8.760 -5.535 27.884 1.00 80.69 111 GLU A O 1
ATOM 903 N N . GLU A 1 112 ? -7.311 -6.664 26.594 1.00 81.56 112 GLU A N 1
ATOM 904 C CA . GLU A 1 112 ? -7.003 -7.695 27.592 1.00 81.56 112 GLU A CA 1
ATOM 905 C C . GLU A 1 112 ? -6.462 -7.073 28.890 1.00 81.56 112 GLU A C 1
ATOM 907 O O . GLU A 1 112 ? -6.909 -7.421 29.984 1.00 81.56 112 GLU A O 1
ATOM 912 N N . ALA A 1 113 ? -5.586 -6.068 28.788 1.00 80.31 113 ALA A N 1
ATOM 913 C CA . ALA A 1 113 ? -5.072 -5.338 29.945 1.00 80.31 113 ALA A CA 1
ATOM 914 C C . ALA A 1 113 ? -6.162 -4.588 30.735 1.00 80.31 113 ALA A C 1
ATOM 916 O O . ALA A 1 113 ? -6.045 -4.470 31.955 1.00 80.31 113 ALA A O 1
ATOM 917 N N . ARG A 1 114 ? -7.229 -4.095 30.085 1.00 82.69 114 ARG A N 1
ATOM 918 C CA . ARG A 1 114 ? -8.354 -3.438 30.784 1.00 82.69 114 ARG A CA 1
ATOM 919 C C . ARG A 1 114 ? -9.181 -4.413 31.607 1.00 82.69 114 ARG A C 1
ATOM 921 O O . ARG A 1 114 ? -9.708 -4.012 32.635 1.00 82.69 114 ARG A O 1
ATOM 928 N N . TRP A 1 115 ? -9.303 -5.662 31.166 1.00 79.25 115 TRP A N 1
ATOM 929 C CA . TRP A 1 115 ? -10.039 -6.697 31.897 1.00 79.25 115 TRP A CA 1
ATOM 930 C C . TRP A 1 115 ? -9.277 -7.242 33.114 1.00 79.25 115 TRP A C 1
ATOM 932 O O . TRP A 1 115 ? -9.868 -7.929 33.945 1.00 79.25 115 TRP A O 1
ATOM 942 N N . LEU A 1 116 ? -7.979 -6.942 33.225 1.00 77.31 116 LEU A N 1
ATOM 943 C CA . LEU A 1 116 ? -7.104 -7.373 34.320 1.00 77.31 116 LEU A CA 1
ATOM 944 C C . LEU A 1 116 ? -6.934 -6.323 35.439 1.00 77.31 116 LEU A C 1
ATOM 946 O O . LEU A 1 116 ? -6.225 -6.600 36.409 1.00 77.31 116 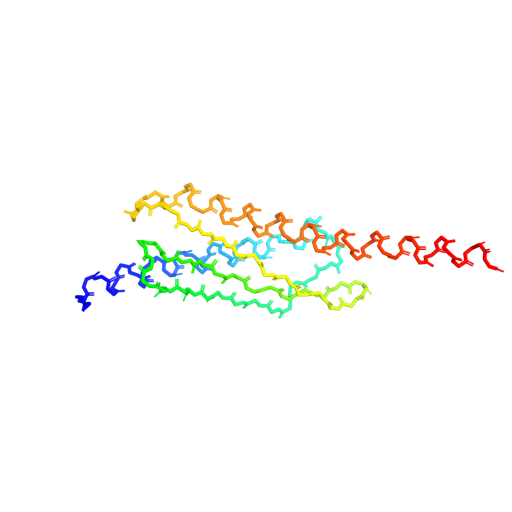LEU A O 1
ATOM 950 N N . LEU A 1 117 ? -7.559 -5.144 35.315 1.00 65.62 117 LEU A N 1
ATOM 951 C CA . LEU A 1 117 ? -7.576 -4.059 36.312 1.00 65.62 117 LEU A CA 1
ATOM 952 C C . LEU A 1 117 ? -8.952 -3.933 36.975 1.00 65.62 117 LEU A C 1
ATOM 954 O O . LEU A 1 117 ? -8.973 -3.606 38.183 1.00 65.62 117 LEU A O 1
#

Organism: NCBI:txid412755